Protein AF-A0A2D4VWS1-F1 (afdb_monomer_lite)

Sequence (118 aa):
MTISALLNELADIFAADVAIETHARAALQSAALQSAAHQQISGHVDRQPAPAGYPAPPPAPLVSIMTASDALPVCQHLLQLPLDWSPLTTSSHPLFIKHSQPTVHIELVRPGGLVHAD

Secondary structure (DSSP, 8-state):
--HHHHHHHHHHH--SSSHHHHHHHHHHHHHHHHHHHHHH--SS-------TT-SPPPPHHHHHHHTSTT--HHHHHHHTS----PBP-S---HHHHHHHTT-B---SBSTTSSB---

Structure (mmCIF, N/CA/C/O backbone):
data_AF-A0A2D4VWS1-F1
#
_entry.id   AF-A0A2D4VWS1-F1
#
loop_
_atom_site.group_PDB
_atom_site.id
_atom_site.type_symbol
_atom_site.label_atom_id
_atom_site.label_alt_id
_atom_site.label_comp_id
_atom_site.label_asym_id
_atom_site.label_entity_id
_atom_site.label_seq_id
_atom_site.pdbx_PDB_ins_code
_atom_site.Cartn_x
_atom_site.Cartn_y
_atom_site.Cartn_z
_atom_site.occupancy
_atom_site.B_iso_or_equiv
_atom_site.auth_seq_id
_atom_site.auth_comp_id
_atom_site.auth_asym_id
_atom_site.auth_atom_id
_atom_site.pdbx_PDB_model_num
ATOM 1 N N . MET A 1 1 ? -2.282 -10.061 8.111 1.00 83.69 1 MET A N 1
ATOM 2 C CA . MET A 1 1 ? -1.474 -10.266 6.884 1.00 83.69 1 MET A CA 1
ATOM 3 C C . MET A 1 1 ? -0.015 -9.976 7.213 1.00 83.69 1 MET A C 1
ATOM 5 O O . MET A 1 1 ? 0.217 -9.111 8.046 1.00 83.69 1 MET A O 1
ATOM 9 N N . THR A 1 2 ? 0.953 -10.689 6.633 1.00 89.31 2 THR A N 1
ATOM 10 C CA . THR A 1 2 ? 2.390 -10.367 6.777 1.00 89.31 2 THR A CA 1
ATOM 11 C C . THR A 1 2 ? 2.893 -9.620 5.540 1.00 89.31 2 THR A C 1
ATOM 13 O O . THR A 1 2 ? 2.239 -9.642 4.500 1.00 89.31 2 THR A O 1
ATOM 16 N N . ILE A 1 3 ? 4.069 -8.988 5.624 1.00 87.69 3 ILE A N 1
ATOM 17 C CA . ILE A 1 3 ? 4.724 -8.361 4.461 1.00 87.69 3 ILE A CA 1
ATOM 18 C C . ILE A 1 3 ? 5.001 -9.388 3.360 1.00 87.69 3 ILE A C 1
ATOM 20 O O . ILE A 1 3 ? 4.702 -9.134 2.202 1.00 87.69 3 ILE A O 1
ATOM 24 N N . SER A 1 4 ? 5.499 -10.574 3.723 1.00 90.38 4 SER A N 1
ATOM 25 C CA . SER A 1 4 ? 5.736 -11.662 2.765 1.00 90.38 4 SER A CA 1
ATOM 26 C C . SER A 1 4 ? 4.442 -12.090 2.056 1.00 90.38 4 SER A C 1
ATOM 28 O O . SER A 1 4 ? 4.434 -12.253 0.840 1.00 90.38 4 SER A O 1
ATOM 30 N N . ALA A 1 5 ? 3.324 -12.184 2.789 1.00 91.44 5 ALA A N 1
ATOM 31 C CA . ALA A 1 5 ? 2.023 -12.494 2.195 1.00 91.44 5 ALA A CA 1
ATOM 32 C C . ALA A 1 5 ? 1.554 -11.401 1.219 1.00 91.44 5 ALA A C 1
ATOM 34 O O . ALA A 1 5 ? 1.150 -11.727 0.110 1.00 91.44 5 ALA A O 1
AT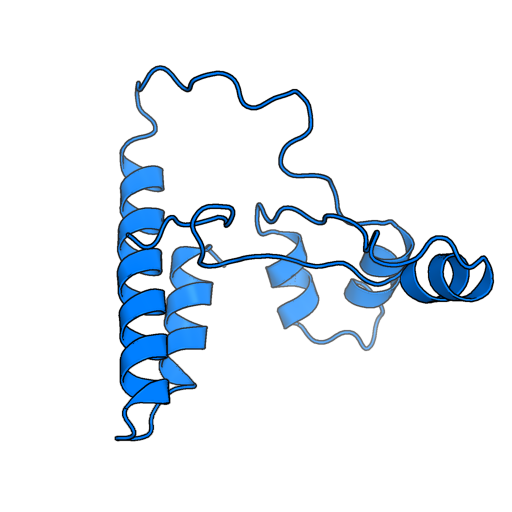OM 35 N N . LEU A 1 6 ? 1.674 -10.118 1.591 1.00 91.69 6 LEU A N 1
ATOM 36 C CA . LEU A 1 6 ? 1.350 -8.999 0.697 1.00 91.69 6 LEU A CA 1
ATOM 37 C C . LEU A 1 6 ? 2.188 -9.037 -0.590 1.00 91.69 6 LEU A C 1
ATOM 39 O O . LEU A 1 6 ? 1.654 -8.839 -1.674 1.00 91.69 6 LEU A O 1
ATOM 43 N N . LEU A 1 7 ? 3.495 -9.283 -0.479 1.00 92.50 7 LEU A N 1
ATOM 44 C CA . LEU A 1 7 ? 4.396 -9.318 -1.633 1.00 92.50 7 LEU A CA 1
ATOM 45 C C . LEU A 1 7 ? 4.068 -10.473 -2.591 1.00 92.50 7 LEU A C 1
ATOM 47 O O . LEU A 1 7 ? 4.121 -10.273 -3.800 1.00 92.50 7 LEU A O 1
ATOM 51 N N . ASN A 1 8 ? 3.686 -11.644 -2.072 1.00 93.38 8 ASN A N 1
ATOM 52 C CA . ASN A 1 8 ? 3.245 -12.766 -2.907 1.00 93.38 8 ASN A CA 1
ATOM 53 C C . ASN A 1 8 ? 1.916 -12.468 -3.617 1.00 93.38 8 ASN A C 1
ATOM 55 O O . ASN A 1 8 ? 1.826 -12.666 -4.822 1.00 93.38 8 ASN A O 1
ATOM 59 N N . GLU A 1 9 ? 0.930 -11.908 -2.909 1.00 93.56 9 GLU A N 1
ATOM 60 C CA . GLU A 1 9 ? -0.345 -11.480 -3.512 1.00 93.56 9 GLU A CA 1
ATOM 61 C C . GLU A 1 9 ? -0.120 -10.444 -4.628 1.00 93.56 9 GLU A C 1
ATOM 63 O O . GLU A 1 9 ? -0.735 -10.513 -5.688 1.00 93.56 9 GLU A O 1
ATOM 68 N N . LEU A 1 10 ? 0.811 -9.501 -4.433 1.00 92.94 10 LEU A N 1
ATOM 69 C CA . LEU A 1 10 ? 1.199 -8.551 -5.480 1.00 92.94 10 LEU A CA 1
ATOM 70 C C . LEU A 1 10 ? 1.904 -9.238 -6.656 1.00 92.94 10 LEU A C 1
ATOM 72 O O . LEU A 1 10 ? 1.692 -8.841 -7.799 1.00 92.94 10 LEU A O 1
ATOM 76 N N . ALA A 1 11 ? 2.739 -10.248 -6.400 1.00 93.56 11 ALA A N 1
ATOM 77 C CA . ALA A 1 11 ? 3.433 -10.990 -7.450 1.00 93.56 11 ALA A CA 1
ATOM 78 C C . ALA A 1 11 ? 2.442 -11.713 -8.376 1.00 93.56 11 ALA A C 1
ATOM 80 O O . ALA A 1 11 ? 2.651 -11.736 -9.591 1.00 93.56 11 ALA A O 1
ATOM 81 N N . ASP A 1 12 ? 1.343 -12.225 -7.822 1.00 94.62 12 ASP A N 1
ATOM 82 C CA . ASP A 1 12 ? 0.300 -12.929 -8.574 1.00 94.62 12 ASP A CA 1
ATOM 83 C C . ASP A 1 12 ? -0.473 -12.013 -9.543 1.00 94.62 12 ASP A C 1
ATOM 85 O O . ASP A 1 12 ? -1.034 -12.493 -10.529 1.00 94.62 12 ASP A O 1
ATOM 89 N N . ILE A 1 13 ? -0.453 -10.689 -9.328 1.00 94.56 13 ILE A N 1
ATOM 90 C CA . ILE A 1 13 ? -1.041 -9.706 -10.257 1.00 94.56 13 ILE A CA 1
ATOM 91 C C . ILE A 1 13 ? -0.243 -9.639 -11.568 1.00 94.56 13 ILE A C 1
ATOM 93 O O . ILE A 1 13 ? -0.825 -9.476 -12.641 1.00 94.56 13 ILE A O 1
ATOM 97 N N . PHE A 1 14 ? 1.083 -9.776 -11.500 1.00 92.38 14 PHE A N 1
ATOM 98 C CA . PHE A 1 14 ? 1.981 -9.679 -12.654 1.00 92.38 14 PHE A CA 1
ATOM 99 C C . PHE A 1 14 ? 2.049 -11.006 -13.409 1.00 92.38 14 PHE A C 1
ATOM 101 O O . PHE A 1 14 ? 3.111 -11.624 -13.449 1.00 92.38 14 PHE A O 1
ATOM 108 N N . ALA A 1 15 ? 0.924 -11.484 -13.948 1.00 89.31 15 ALA A N 1
ATOM 109 C CA . ALA A 1 15 ? 0.749 -12.839 -14.479 1.00 89.31 15 ALA A CA 1
ATOM 110 C C . ALA A 1 15 ? 1.173 -13.032 -15.951 1.00 89.31 15 ALA A C 1
ATOM 112 O O . ALA A 1 15 ? 1.381 -14.176 -16.373 1.00 89.31 15 ALA A O 1
ATOM 113 N N . ALA A 1 16 ? 1.335 -11.964 -16.733 1.00 90.88 16 ALA A N 1
ATOM 114 C CA . ALA A 1 16 ? 1.609 -12.077 -18.162 1.00 90.88 16 ALA A CA 1
ATOM 115 C C . ALA A 1 16 ? 3.064 -12.475 -1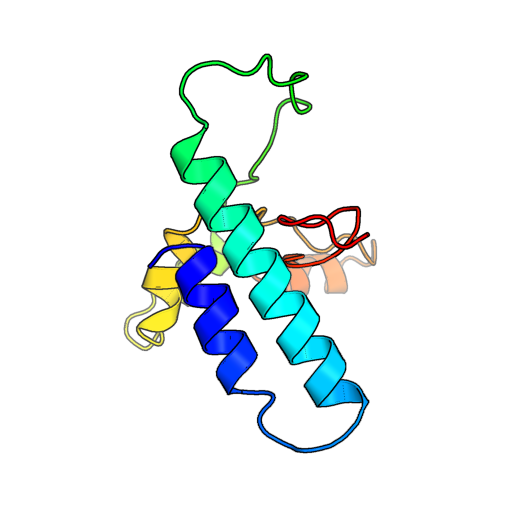8.467 1.00 90.88 16 ALA A C 1
ATOM 117 O O . ALA A 1 16 ? 3.999 -12.144 -17.736 1.00 90.88 16 ALA A O 1
ATOM 118 N N . ASP A 1 17 ? 3.255 -13.154 -19.600 1.00 90.62 17 ASP A N 1
ATOM 119 C CA . ASP A 1 17 ? 4.569 -13.537 -20.130 1.00 90.62 17 ASP A CA 1
ATOM 120 C C . ASP A 1 17 ? 5.191 -12.387 -20.938 1.00 90.62 17 ASP A C 1
ATOM 122 O O . ASP A 1 17 ? 5.429 -12.460 -22.144 1.00 90.62 17 ASP A O 1
ATOM 126 N N . VAL A 1 18 ? 5.371 -11.253 -20.264 1.00 95.19 18 VAL A N 1
ATOM 127 C CA . VAL A 1 18 ? 6.102 -10.097 -20.786 1.00 95.19 18 VAL A CA 1
ATOM 128 C C . VAL A 1 18 ? 7.241 -9.758 -19.836 1.00 95.19 18 VAL A C 1
ATOM 130 O O . VAL A 1 18 ? 7.133 -9.924 -18.619 1.00 95.19 18 VAL A O 1
ATOM 133 N N . ALA A 1 19 ? 8.349 -9.263 -20.392 1.00 92.44 19 ALA A N 1
ATOM 134 C CA . ALA A 1 19 ? 9.595 -9.076 -19.649 1.00 92.44 19 ALA A CA 1
ATOM 135 C C . ALA A 1 19 ? 9.428 -8.210 -18.386 1.00 92.44 19 ALA A C 1
ATOM 137 O O . ALA A 1 19 ? 9.986 -8.535 -17.340 1.00 92.44 19 ALA A O 1
ATOM 138 N N . ILE A 1 20 ? 8.630 -7.138 -18.467 1.00 90.44 20 ILE A N 1
ATOM 139 C CA . ILE A 1 20 ? 8.396 -6.230 -17.336 1.00 90.44 20 ILE A CA 1
ATOM 140 C C . ILE A 1 20 ? 7.642 -6.909 -16.187 1.00 90.44 20 ILE A C 1
ATOM 142 O O . ILE A 1 20 ? 8.025 -6.751 -15.031 1.00 90.44 20 ILE A O 1
ATOM 146 N N . GLU A 1 21 ? 6.619 -7.708 -16.493 1.00 94.38 21 GLU A N 1
ATOM 147 C CA . GLU A 1 21 ? 5.836 -8.419 -15.479 1.00 94.38 21 GLU A CA 1
ATOM 148 C C . GLU A 1 21 ? 6.626 -9.577 -14.877 1.00 94.38 21 GLU A C 1
ATOM 150 O O . GLU A 1 21 ? 6.624 -9.758 -13.663 1.00 94.38 21 GLU A O 1
ATOM 155 N N . THR A 1 22 ? 7.386 -10.300 -15.701 1.00 92.56 22 THR A N 1
ATOM 156 C CA . THR A 1 22 ? 8.281 -11.365 -15.227 1.00 92.56 22 THR A CA 1
ATOM 157 C C . THR A 1 22 ? 9.311 -10.816 -14.242 1.00 92.56 22 THR A C 1
ATOM 159 O O . THR A 1 22 ? 9.534 -11.400 -13.181 1.00 92.56 22 THR A O 1
ATOM 162 N N . HIS A 1 23 ? 9.912 -9.665 -14.559 1.00 90.38 23 HIS A N 1
ATOM 163 C CA . HIS A 1 23 ? 10.876 -9.013 -13.679 1.00 90.38 23 HIS A CA 1
ATOM 164 C C . HIS A 1 23 ? 10.226 -8.521 -12.378 1.00 90.38 23 HIS A C 1
ATOM 166 O O . HIS A 1 23 ? 10.752 -8.787 -11.297 1.00 90.38 23 HIS A O 1
ATOM 172 N N . ALA A 1 24 ? 9.063 -7.864 -12.462 1.00 90.75 24 ALA A N 1
ATOM 173 C CA . ALA A 1 24 ? 8.323 -7.404 -11.287 1.00 90.75 24 ALA A CA 1
ATOM 174 C C . ALA A 1 24 ? 7.936 -8.570 -10.362 1.00 90.75 24 ALA A C 1
ATOM 176 O O . ALA A 1 24 ? 8.169 -8.505 -9.153 1.00 90.75 24 ALA A O 1
ATOM 177 N N . ARG A 1 25 ? 7.422 -9.667 -10.932 1.00 93.44 25 ARG A N 1
ATOM 178 C CA . ARG A 1 25 ? 7.079 -10.890 -10.196 1.00 93.44 25 ARG A CA 1
ATOM 179 C C . ARG A 1 25 ? 8.297 -11.471 -9.481 1.00 93.44 25 ARG A C 1
ATOM 181 O O . ARG A 1 25 ? 8.226 -11.735 -8.284 1.00 93.44 25 ARG A O 1
ATOM 188 N N . ALA A 1 26 ? 9.419 -11.627 -10.186 1.00 90.44 26 ALA A N 1
ATOM 189 C CA . ALA A 1 26 ? 10.647 -12.170 -9.609 1.00 90.44 26 ALA A CA 1
ATOM 190 C C . ALA A 1 26 ? 11.186 -11.296 -8.462 1.00 90.44 26 ALA A C 1
ATOM 192 O O . ALA A 1 26 ? 11.574 -11.821 -7.416 1.00 90.44 26 ALA A O 1
ATOM 193 N N . ALA A 1 27 ? 11.160 -9.968 -8.622 1.00 89.25 27 ALA A N 1
ATOM 194 C CA . ALA A 1 27 ? 11.581 -9.031 -7.584 1.00 89.25 27 ALA A CA 1
ATOM 195 C C . ALA A 1 27 ? 10.696 -9.130 -6.328 1.00 89.25 27 ALA A C 1
ATOM 197 O O . ALA A 1 27 ? 11.214 -9.203 -5.213 1.00 89.25 27 ALA A O 1
ATOM 198 N N . LEU A 1 28 ? 9.372 -9.206 -6.497 1.00 91.75 28 LEU A N 1
ATOM 199 C CA . LEU A 1 28 ? 8.420 -9.359 -5.391 1.00 91.75 28 LEU A CA 1
ATOM 200 C C . LEU A 1 28 ? 8.575 -10.703 -4.668 1.00 91.75 28 LEU A C 1
ATOM 202 O O . LEU A 1 28 ? 8.574 -10.732 -3.439 1.00 91.75 28 LEU A O 1
ATOM 206 N N . GLN A 1 29 ? 8.769 -11.801 -5.403 1.00 92.06 29 GLN A N 1
ATOM 207 C CA . GLN A 1 29 ? 8.991 -13.132 -4.824 1.00 92.06 29 GLN A CA 1
ATOM 208 C C . GLN A 1 29 ? 10.315 -13.212 -4.054 1.00 92.06 29 GLN A C 1
ATOM 210 O O . GLN A 1 29 ? 10.352 -13.730 -2.935 1.00 92.06 29 GLN A O 1
ATOM 215 N N . SER A 1 30 ? 11.392 -12.651 -4.614 1.00 88.44 30 SER A N 1
ATOM 216 C CA . SER A 1 30 ? 12.678 -12.527 -3.917 1.00 88.44 30 SER A CA 1
ATOM 217 C C . SER A 1 30 ? 12.515 -11.724 -2.624 1.00 88.44 30 SER A C 1
ATOM 219 O O . SER A 1 30 ? 12.917 -12.167 -1.543 1.00 88.44 30 SER A O 1
ATOM 221 N N . ALA A 1 31 ? 11.813 -10.591 -2.703 1.00 86.69 31 ALA A N 1
ATOM 222 C CA . ALA A 1 31 ? 11.554 -9.747 -1.551 1.00 86.69 31 ALA A CA 1
ATOM 223 C C . ALA A 1 31 ? 10.689 -10.441 -0.478 1.00 86.69 31 ALA A C 1
ATOM 225 O O . ALA A 1 31 ? 10.925 -10.288 0.727 1.00 86.69 31 ALA A O 1
ATOM 226 N N . ALA A 1 32 ? 9.706 -11.243 -0.897 1.00 88.69 32 ALA A N 1
ATOM 227 C CA . ALA A 1 32 ? 8.856 -12.024 -0.004 1.00 88.69 32 ALA A CA 1
ATOM 228 C C . ALA A 1 32 ? 9.662 -13.075 0.771 1.00 88.69 32 ALA A C 1
ATOM 230 O O . ALA A 1 32 ? 9.431 -13.254 1.974 1.00 88.69 32 ALA A O 1
ATOM 231 N N . LEU A 1 33 ? 10.624 -13.727 0.108 1.00 86.62 33 LEU A N 1
ATOM 232 C CA . LEU A 1 33 ? 11.524 -14.705 0.719 1.00 86.62 33 LEU A CA 1
ATOM 233 C C . LEU A 1 33 ? 12.464 -14.043 1.734 1.00 86.62 33 LEU A C 1
ATOM 235 O O . LEU A 1 33 ? 12.569 -14.505 2.871 1.00 86.62 33 LEU A O 1
ATOM 239 N N . GLN A 1 34 ? 13.093 -12.926 1.361 1.00 83.44 34 GLN A N 1
ATOM 240 C CA . GLN A 1 34 ? 13.964 -12.165 2.262 1.00 83.44 34 GLN A CA 1
ATOM 241 C C . GLN A 1 34 ? 13.203 -11.645 3.490 1.00 83.44 34 GLN A C 1
ATOM 243 O O . GLN A 1 34 ? 13.708 -11.725 4.612 1.00 83.44 34 GLN A O 1
ATOM 248 N N . SER A 1 35 ? 11.974 -11.154 3.301 1.00 78.06 35 SER A N 1
ATOM 249 C CA . SER A 1 35 ? 11.114 -10.690 4.398 1.00 78.06 35 SER A CA 1
ATOM 250 C C . SER A 1 35 ? 10.750 -11.815 5.365 1.00 78.06 35 SER A C 1
ATOM 252 O O . SER A 1 35 ? 10.733 -11.603 6.576 1.00 78.06 35 SER A O 1
ATOM 254 N N . ALA A 1 36 ? 10.466 -13.015 4.847 1.00 79.44 36 ALA A N 1
ATOM 255 C CA . ALA A 1 36 ? 10.181 -14.187 5.670 1.00 79.44 36 ALA A CA 1
ATOM 256 C C . ALA A 1 36 ? 11.422 -14.633 6.463 1.00 79.44 36 ALA A C 1
ATOM 258 O O . ALA A 1 36 ? 11.326 -14.872 7.666 1.00 79.44 36 ALA A O 1
ATOM 259 N N . ALA A 1 37 ? 12.598 -14.650 5.827 1.00 70.88 37 ALA A N 1
ATOM 260 C CA . ALA A 1 37 ? 13.857 -15.019 6.475 1.00 70.88 37 ALA A CA 1
ATOM 261 C C . ALA A 1 37 ? 14.241 -14.054 7.615 1.00 70.88 37 ALA A C 1
ATOM 263 O O . ALA A 1 37 ? 14.615 -14.497 8.703 1.00 70.88 37 ALA A O 1
ATOM 264 N N . HIS A 1 38 ? 14.074 -12.740 7.424 1.00 64.19 38 HIS A N 1
ATOM 265 C CA . HIS A 1 38 ? 14.333 -11.745 8.475 1.00 64.19 38 HIS A CA 1
ATOM 266 C C . HIS A 1 38 ? 13.396 -11.885 9.685 1.00 64.19 38 HIS A C 1
ATOM 268 O O . HIS A 1 38 ? 13.808 -11.597 10.809 1.00 64.19 38 HIS A O 1
ATOM 274 N N . GLN A 1 39 ? 12.162 -12.366 9.496 1.00 57.84 39 GLN A N 1
ATOM 275 C CA . GLN A 1 39 ? 11.256 -12.663 10.614 1.00 57.84 39 GLN A CA 1
ATOM 276 C C . GLN A 1 39 ? 11.692 -13.900 11.417 1.00 57.84 39 GLN A C 1
ATOM 278 O O . GLN A 1 39 ? 11.383 -13.987 12.603 1.00 57.84 39 GLN A O 1
ATOM 283 N N . GLN A 1 40 ? 12.443 -14.828 10.812 1.00 49.66 40 GLN A N 1
ATOM 284 C CA . GLN A 1 40 ? 12.947 -16.035 11.481 1.00 49.66 40 GLN A CA 1
ATOM 285 C C . GLN A 1 40 ? 14.284 -15.816 12.215 1.00 49.66 40 GLN A C 1
ATOM 287 O O . GLN A 1 40 ? 14.560 -16.518 13.184 1.00 49.66 40 GLN A O 1
ATOM 292 N N . ILE A 1 41 ? 15.094 -14.833 11.800 1.00 44.53 41 ILE A N 1
ATOM 293 C CA . ILE A 1 41 ? 16.439 -14.556 12.354 1.00 44.53 41 ILE A CA 1
ATOM 294 C C . ILE A 1 41 ? 16.405 -13.505 13.486 1.00 44.53 41 ILE A C 1
ATOM 296 O O . ILE A 1 41 ? 17.431 -13.149 14.058 1.00 44.53 41 ILE A O 1
ATOM 300 N N . SER A 1 42 ? 15.223 -13.045 13.915 1.00 45.66 42 SER A N 1
ATOM 301 C CA . SER A 1 42 ? 15.079 -12.105 15.041 1.00 45.66 42 SER A CA 1
ATOM 302 C C . SER A 1 42 ? 15.335 -12.743 16.427 1.00 45.66 42 SER A C 1
ATOM 304 O O . SER A 1 42 ? 14.703 -12.377 17.417 1.00 45.66 42 SER A O 1
ATOM 306 N N . GLY A 1 43 ? 16.282 -13.680 16.505 1.00 40.12 43 GLY A N 1
ATOM 307 C CA . GLY A 1 43 ? 17.067 -14.013 17.684 1.00 40.12 43 GLY A CA 1
ATOM 308 C C . GLY A 1 43 ? 18.523 -13.629 17.414 1.00 40.12 43 GLY A C 1
ATOM 309 O O . GLY A 1 43 ? 19.296 -14.453 16.949 1.00 40.12 43 GLY A O 1
ATOM 310 N N . HIS A 1 44 ? 18.880 -12.384 17.736 1.00 37.34 44 HIS A N 1
ATOM 311 C CA . HIS A 1 44 ? 20.258 -11.884 17.819 1.00 37.34 44 HIS A CA 1
ATOM 312 C C . HIS A 1 44 ? 20.993 -11.617 16.486 1.00 37.34 44 HIS A C 1
ATOM 314 O O . HIS A 1 44 ? 21.834 -12.391 16.043 1.00 37.34 44 HIS A O 1
ATOM 320 N N . VAL A 1 45 ? 20.754 -10.439 15.901 1.00 38.00 45 VAL A N 1
ATOM 321 C CA . VAL A 1 45 ? 21.746 -9.751 15.058 1.00 38.00 45 VAL A CA 1
ATOM 322 C C . VAL A 1 45 ? 21.773 -8.291 15.495 1.00 38.00 45 VAL A C 1
ATOM 324 O O . VAL A 1 45 ? 20.715 -7.665 15.595 1.00 38.00 45 VAL A O 1
ATOM 327 N N . ASP A 1 46 ? 22.968 -7.779 15.796 1.00 35.81 46 ASP A N 1
ATOM 328 C CA . ASP A 1 46 ? 23.230 -6.370 16.089 1.00 35.81 46 ASP A CA 1
ATOM 329 C C . ASP A 1 46 ? 22.686 -5.495 14.957 1.00 35.81 46 ASP A C 1
ATOM 331 O O . ASP A 1 46 ? 23.281 -5.329 13.891 1.00 35.81 46 ASP A O 1
ATOM 335 N N . ARG A 1 47 ? 21.491 -4.954 15.189 1.00 42.66 47 ARG A N 1
ATOM 336 C CA . ARG A 1 47 ? 20.858 -3.976 14.320 1.00 42.66 47 ARG A CA 1
ATOM 337 C C . ARG A 1 47 ? 21.633 -2.680 14.494 1.00 42.66 47 ARG A C 1
ATOM 339 O O . ARG A 1 47 ? 21.550 -2.059 15.552 1.00 42.66 47 ARG A O 1
ATOM 346 N N . GLN A 1 48 ? 22.346 -2.252 13.456 1.00 37.66 48 GLN A N 1
ATOM 347 C CA . GLN A 1 48 ? 22.784 -0.863 13.358 1.00 37.66 48 GLN A CA 1
ATOM 348 C C . GLN A 1 48 ? 21.552 0.018 13.628 1.00 37.66 48 GLN A C 1
ATOM 350 O O . GLN A 1 48 ? 20.534 -0.181 12.954 1.00 37.66 48 GLN A O 1
ATOM 355 N N . PRO A 1 49 ? 21.562 0.889 14.654 1.00 36.53 49 PRO A N 1
ATOM 356 C CA . PRO A 1 49 ? 20.350 1.569 15.073 1.00 36.53 49 PRO A CA 1
ATOM 357 C C . PRO A 1 49 ? 19.853 2.415 13.907 1.00 36.53 49 PRO A C 1
ATOM 359 O O . PRO A 1 49 ? 20.531 3.338 13.456 1.00 36.53 49 PRO A O 1
ATOM 362 N N . ALA A 1 50 ? 18.673 2.062 13.392 1.00 44.06 50 ALA A N 1
ATOM 363 C CA . ALA A 1 50 ? 17.955 2.925 12.476 1.00 44.06 50 ALA A CA 1
ATOM 364 C C . ALA A 1 50 ? 17.796 4.292 13.167 1.00 44.06 50 ALA A C 1
ATOM 366 O O . ALA A 1 50 ? 17.520 4.321 14.374 1.00 44.06 50 ALA A O 1
ATOM 367 N N . PRO A 1 51 ? 17.996 5.417 12.457 1.00 42.09 51 PRO A N 1
ATOM 368 C CA . PRO A 1 51 ? 17.752 6.731 13.035 1.00 42.09 51 PRO A CA 1
ATOM 369 C C . PRO A 1 51 ? 16.339 6.761 13.632 1.00 42.09 51 PRO A C 1
ATOM 371 O O . PRO A 1 51 ? 15.404 6.197 13.061 1.00 42.09 51 PRO A O 1
ATOM 374 N N . ALA A 1 52 ? 16.210 7.353 14.820 1.00 41.28 52 ALA A N 1
ATOM 375 C CA . ALA A 1 52 ? 14.968 7.382 15.585 1.00 41.28 52 ALA A CA 1
ATOM 376 C C . ALA A 1 52 ? 13.796 7.850 14.702 1.00 41.28 52 ALA A C 1
ATOM 378 O O . ALA A 1 52 ? 13.795 8.994 14.254 1.00 41.28 52 ALA A O 1
ATOM 379 N N . GLY A 1 53 ? 12.819 6.973 14.436 1.00 47.28 53 GLY A N 1
ATOM 380 C CA . GLY A 1 53 ? 11.638 7.334 13.638 1.00 47.28 53 GLY A CA 1
ATOM 381 C C . GLY A 1 53 ? 11.065 6.281 12.686 1.00 47.28 53 GLY A C 1
ATOM 382 O O . GLY A 1 53 ? 10.079 6.593 12.033 1.00 47.28 53 GLY A O 1
ATOM 383 N N . TYR A 1 54 ? 11.616 5.064 12.604 1.00 55.34 54 TYR A N 1
ATOM 384 C CA . TYR A 1 54 ? 11.084 4.014 11.721 1.00 55.34 54 TYR A CA 1
ATOM 385 C C . TYR A 1 54 ? 10.309 2.903 12.453 1.00 55.34 54 TYR A C 1
ATOM 387 O O . TYR A 1 54 ? 10.790 2.411 13.480 1.00 55.34 54 TYR A O 1
ATOM 395 N N . PRO A 1 55 ? 9.198 2.411 11.867 1.00 66.69 55 PRO A N 1
ATOM 396 C CA . PRO A 1 55 ? 8.443 3.042 10.777 1.00 66.69 55 PRO A CA 1
ATOM 397 C C . PRO A 1 55 ? 7.656 4.268 11.273 1.00 66.69 55 PRO A C 1
ATOM 399 O O . PRO A 1 55 ? 7.110 4.241 12.382 1.00 66.69 55 PRO A O 1
ATOM 402 N N . ALA A 1 56 ? 7.570 5.326 10.459 1.00 75.69 56 ALA A N 1
ATOM 403 C CA . ALA A 1 56 ? 6.712 6.465 10.777 1.00 75.69 56 ALA A CA 1
ATOM 404 C C . ALA A 1 56 ? 5.243 6.001 10.866 1.00 75.69 56 ALA A C 1
ATOM 406 O O . ALA A 1 56 ? 4.805 5.216 10.018 1.00 75.69 56 ALA A O 1
ATOM 407 N N . PRO A 1 57 ? 4.462 6.444 11.871 1.00 84.56 57 PRO A N 1
ATOM 408 C CA . PRO A 1 57 ? 3.064 6.046 11.991 1.00 84.56 57 PRO A CA 1
ATOM 409 C C . PRO A 1 57 ? 2.212 6.663 10.868 1.00 84.56 57 PRO A C 1
ATOM 411 O O . PRO A 1 57 ? 2.529 7.753 10.383 1.00 84.56 57 PRO A O 1
ATOM 414 N N . PRO A 1 58 ? 1.093 6.023 10.483 1.00 89.19 58 PRO A N 1
ATOM 415 C CA . PRO A 1 58 ? 0.203 6.559 9.462 1.00 89.19 58 PRO A CA 1
ATOM 416 C C . PRO A 1 58 ? -0.401 7.907 9.895 1.00 89.19 58 PRO A C 1
ATOM 418 O O . PRO A 1 58 ? -0.860 8.035 11.036 1.00 89.19 58 PRO A O 1
ATOM 421 N N . PRO A 1 59 ? -0.461 8.914 9.002 1.00 90.75 59 PRO A N 1
ATOM 422 C CA . PRO A 1 59 ? -1.094 10.194 9.303 1.00 90.75 59 PRO A CA 1
ATOM 423 C C . PRO A 1 59 ? -2.567 10.033 9.698 1.00 90.75 59 PRO A C 1
ATOM 425 O O . PRO A 1 59 ? -3.308 9.280 9.068 1.00 90.75 59 PRO A O 1
ATOM 428 N N . ALA A 1 60 ? -3.035 10.798 10.688 1.00 93.06 60 ALA A N 1
ATOM 429 C CA . ALA A 1 60 ? -4.425 10.725 11.153 1.00 93.06 60 ALA A CA 1
ATOM 430 C C . ALA A 1 60 ? -5.483 10.899 10.035 1.00 93.06 60 ALA A C 1
ATOM 432 O O . ALA A 1 60 ? -6.456 10.141 10.036 1.00 93.06 60 ALA A O 1
ATOM 433 N N . PRO A 1 61 ? -5.313 11.808 9.045 1.00 94.06 61 PRO A N 1
ATOM 434 C CA . PRO A 1 61 ? -6.244 11.906 7.918 1.00 94.06 61 PRO A CA 1
ATOM 435 C C . PRO A 1 61 ? -6.324 10.621 7.084 1.00 94.06 61 PRO A C 1
ATOM 437 O O . PRO A 1 61 ? -7.412 10.232 6.666 1.00 94.06 61 PRO A O 1
ATOM 440 N N . LEU A 1 62 ? -5.194 9.936 6.882 1.00 94.06 62 LEU A N 1
ATOM 441 C CA . LEU A 1 62 ? -5.147 8.655 6.176 1.00 94.06 62 LEU A CA 1
ATOM 442 C C . LEU A 1 62 ? -5.841 7.557 6.991 1.00 94.06 62 LEU A C 1
ATOM 444 O O . LEU A 1 62 ? -6.663 6.824 6.446 1.00 94.06 62 LEU A O 1
ATOM 448 N N . VAL A 1 63 ? -5.566 7.475 8.298 1.00 95.06 63 VAL A N 1
ATOM 449 C CA . VAL A 1 63 ? -6.218 6.500 9.192 1.00 95.06 63 VAL A CA 1
ATOM 450 C C . VAL A 1 63 ? -7.732 6.684 9.178 1.00 95.06 63 VAL A C 1
ATOM 452 O O . VAL A 1 63 ? -8.458 5.703 9.043 1.00 95.06 63 VAL A O 1
ATOM 455 N N . SER A 1 64 ? -8.216 7.927 9.252 1.00 96.50 64 SER A N 1
ATOM 456 C CA . SER A 1 64 ? -9.651 8.229 9.186 1.00 96.50 64 SER A CA 1
ATOM 457 C C . SER A 1 64 ? -10.305 7.710 7.904 1.00 96.50 64 SER A C 1
ATOM 459 O O . SER A 1 64 ? -11.442 7.254 7.956 1.00 96.50 64 SER A O 1
ATOM 461 N N . ILE A 1 65 ? -9.609 7.770 6.765 1.00 95.56 65 ILE A N 1
ATOM 462 C CA . ILE A 1 65 ? -10.108 7.244 5.48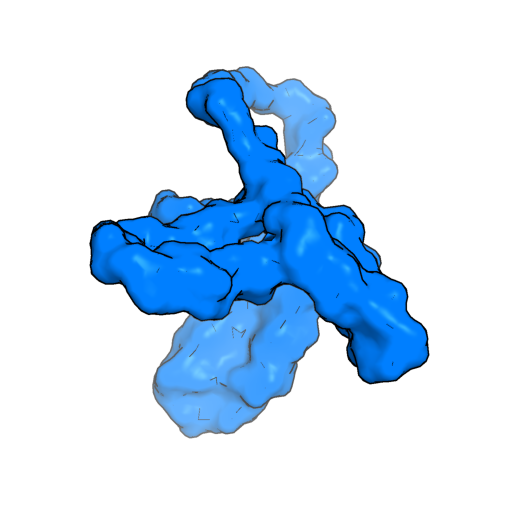7 1.00 95.56 65 ILE A CA 1
ATOM 463 C C . ILE A 1 65 ? -10.060 5.714 5.483 1.00 95.56 65 ILE A C 1
ATOM 465 O O . ILE A 1 65 ? -11.042 5.061 5.149 1.00 95.56 65 ILE A O 1
ATOM 469 N N . MET A 1 66 ? -8.939 5.128 5.905 1.00 96.19 66 MET A N 1
ATOM 470 C CA . MET A 1 66 ? -8.719 3.677 5.907 1.00 96.19 66 MET A CA 1
ATOM 471 C C . MET A 1 66 ? -9.569 2.918 6.943 1.00 96.19 66 MET A C 1
ATOM 473 O O . MET A 1 66 ? -9.614 1.689 6.909 1.00 96.19 66 MET A O 1
ATOM 477 N N . THR A 1 67 ? -10.230 3.632 7.858 1.00 96.94 67 THR A N 1
ATOM 478 C CA . THR A 1 67 ? -11.120 3.081 8.896 1.00 96.94 67 THR A CA 1
ATOM 479 C C . THR A 1 67 ? -12.577 3.526 8.751 1.00 96.94 67 THR A C 1
ATOM 481 O O . THR A 1 67 ? -13.397 3.200 9.610 1.00 96.94 67 THR A O 1
ATOM 484 N N . ALA A 1 68 ? -12.918 4.245 7.676 1.00 97.38 68 ALA A N 1
ATOM 485 C CA . ALA A 1 68 ? -14.292 4.638 7.382 1.00 97.38 68 ALA A CA 1
ATOM 486 C C . ALA A 1 68 ? -15.200 3.408 7.195 1.00 97.38 68 ALA A C 1
ATOM 488 O O . ALA A 1 68 ? -14.740 2.319 6.852 1.00 97.38 68 ALA A O 1
ATOM 489 N N . SER A 1 69 ? -16.507 3.570 7.412 1.00 97.12 69 SER A N 1
ATOM 490 C CA . SER A 1 69 ? -17.469 2.457 7.358 1.00 97.12 69 SER A CA 1
ATOM 491 C C . SER A 1 69 ? -17.582 1.792 5.983 1.00 97.12 69 SER A C 1
ATOM 493 O O . SER A 1 69 ? -18.007 0.645 5.894 1.00 97.12 69 SER A O 1
ATOM 495 N N . ASP A 1 70 ? -17.237 2.520 4.924 1.00 97.44 70 ASP A N 1
ATOM 496 C CA . ASP A 1 70 ? -17.224 2.080 3.529 1.00 97.44 70 ASP A CA 1
ATOM 497 C C . ASP A 1 70 ? -15.807 1.772 3.010 1.00 97.44 70 ASP A C 1
ATOM 499 O O . ASP A 1 70 ? -15.628 1.493 1.823 1.00 97.44 70 ASP A O 1
ATOM 503 N N . ALA A 1 71 ? -14.793 1.789 3.884 1.00 97.31 71 ALA A N 1
ATOM 504 C CA . ALA A 1 71 ? -13.433 1.420 3.516 1.00 97.31 71 ALA A CA 1
ATOM 505 C C . ALA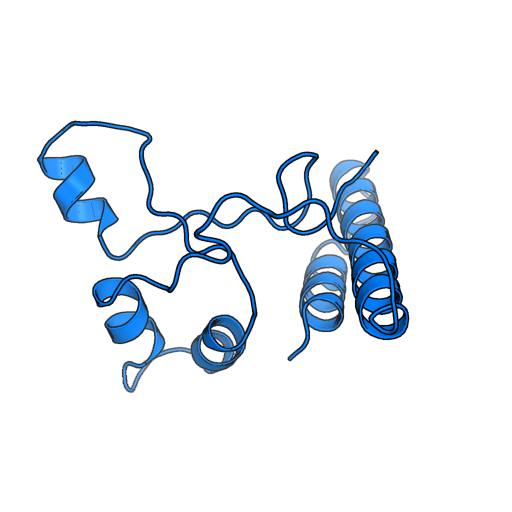 A 1 71 ? -13.346 -0.067 3.137 1.00 97.31 71 ALA A C 1
ATOM 507 O O . ALA A 1 71 ? -13.973 -0.939 3.744 1.00 97.31 71 ALA A O 1
ATOM 508 N N . LEU A 1 72 ? -12.512 -0.374 2.140 1.00 96.50 72 LEU A N 1
ATOM 509 C CA . LEU A 1 72 ? -12.275 -1.753 1.722 1.00 96.50 72 LEU A CA 1
ATOM 510 C C . LEU A 1 72 ? -11.592 -2.548 2.852 1.00 96.50 72 LEU A C 1
ATOM 512 O O . LEU A 1 72 ? -10.688 -2.017 3.500 1.00 96.50 72 LEU A O 1
ATOM 516 N N . PRO A 1 73 ? -11.910 -3.845 3.043 1.00 93.50 73 PRO A N 1
ATOM 517 C CA . PRO A 1 73 ? -11.299 -4.663 4.099 1.00 93.50 73 PRO A CA 1
ATOM 518 C C . PRO A 1 73 ? -9.761 -4.681 4.077 1.00 93.50 73 PRO A C 1
ATOM 520 O O . PRO A 1 73 ? -9.114 -4.769 5.120 1.00 93.50 73 PRO A O 1
ATOM 523 N N . VAL A 1 74 ? -9.157 -4.540 2.890 1.00 92.06 74 VAL A N 1
ATOM 524 C CA . VAL A 1 74 ? -7.698 -4.463 2.721 1.00 92.06 74 VAL A CA 1
ATOM 525 C C . VAL A 1 74 ? -7.073 -3.285 3.477 1.00 92.06 74 VAL A C 1
ATOM 527 O O . VAL A 1 74 ? -5.944 -3.403 3.946 1.00 92.06 74 VAL A O 1
ATOM 530 N N . CYS A 1 75 ? -7.796 -2.180 3.679 1.00 94.25 75 CYS A N 1
ATOM 531 C CA . CYS A 1 75 ? -7.292 -1.013 4.402 1.00 94.25 75 CYS A CA 1
ATOM 532 C C . CYS A 1 75 ? -6.932 -1.353 5.856 1.00 94.25 75 CYS A C 1
ATOM 534 O O . CYS A 1 75 ? -5.859 -0.978 6.329 1.00 94.25 75 CYS A O 1
ATOM 536 N N . GLN A 1 76 ? -7.770 -2.134 6.544 1.00 92.00 76 GLN A N 1
ATOM 537 C CA . GLN A 1 76 ? -7.472 -2.584 7.907 1.00 92.00 76 GLN A CA 1
ATOM 538 C C . GLN A 1 76 ? -6.244 -3.498 7.947 1.00 92.00 76 GLN A C 1
ATOM 540 O O . GLN A 1 76 ? -5.408 -3.365 8.839 1.00 92.00 76 GLN A O 1
ATOM 545 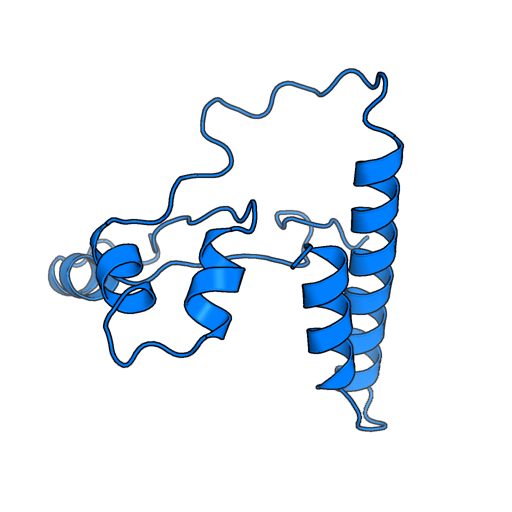N N . HIS A 1 77 ? -6.097 -4.393 6.964 1.00 91.19 77 HIS A N 1
ATOM 546 C CA . HIS A 1 77 ? -4.922 -5.258 6.871 1.00 91.19 77 HIS A CA 1
ATOM 547 C C . HIS A 1 77 ? -3.637 -4.470 6.609 1.00 91.19 77 HIS A C 1
ATOM 549 O O . HIS A 1 77 ? -2.607 -4.792 7.197 1.00 91.19 77 HIS A O 1
ATOM 555 N N . LEU A 1 78 ? -3.690 -3.439 5.761 1.00 91.44 78 LEU A N 1
ATOM 556 C CA . LEU A 1 78 ? -2.542 -2.583 5.468 1.00 91.44 78 LEU A CA 1
ATOM 557 C C . LEU A 1 78 ? -2.098 -1.787 6.702 1.00 91.44 78 LEU A C 1
ATOM 559 O O . LEU A 1 78 ? -0.906 -1.754 6.984 1.00 91.44 78 LEU A O 1
ATOM 563 N N . LEU A 1 79 ? -3.031 -1.221 7.479 1.00 91.75 79 LEU A N 1
ATOM 564 C CA . LEU A 1 79 ? -2.717 -0.468 8.707 1.00 91.75 79 LEU A CA 1
ATOM 565 C C . LEU A 1 79 ? -2.015 -1.305 9.791 1.00 91.75 79 LEU A C 1
ATOM 567 O O . LEU A 1 79 ? -1.384 -0.744 10.683 1.00 91.75 79 LEU A O 1
ATOM 571 N N . GLN A 1 80 ? -2.125 -2.633 9.733 1.00 89.69 80 GLN A N 1
ATOM 572 C CA . GLN A 1 80 ? -1.456 -3.548 10.664 1.00 89.69 80 GLN A CA 1
ATOM 573 C C . GLN A 1 80 ? -0.027 -3.905 10.239 1.00 89.69 80 GLN A C 1
ATOM 575 O O . GLN A 1 80 ? 0.703 -4.533 11.008 1.00 89.69 80 GLN A O 1
ATOM 580 N N . LEU A 1 81 ? 0.375 -3.559 9.014 1.00 87.00 81 LEU A N 1
ATOM 581 C CA . LEU A 1 81 ? 1.709 -3.856 8.516 1.00 87.00 81 LEU A CA 1
ATOM 582 C C . LEU A 1 81 ? 2.724 -2.813 9.009 1.00 87.00 81 LEU A C 1
ATOM 584 O O . LEU A 1 81 ? 2.401 -1.626 9.090 1.00 87.00 81 LEU A O 1
ATOM 588 N N . PRO A 1 82 ? 3.977 -3.225 9.279 1.00 83.62 82 PRO A N 1
ATOM 589 C CA . PRO A 1 82 ? 5.053 -2.324 9.685 1.00 83.62 82 PRO A CA 1
ATOM 590 C C . PRO A 1 82 ? 5.621 -1.564 8.471 1.00 83.62 82 PRO A C 1
ATOM 592 O O . PRO A 1 82 ? 6.786 -1.727 8.114 1.00 83.62 82 PRO A O 1
ATOM 595 N N . LEU A 1 83 ? 4.775 -0.785 7.796 1.00 85.12 83 LEU A N 1
ATOM 596 C CA . LEU A 1 83 ? 5.141 0.039 6.643 1.00 85.12 83 LEU A CA 1
ATOM 597 C C . LEU A 1 83 ? 5.620 1.411 7.107 1.00 85.12 83 LEU A C 1
ATOM 599 O O . LEU A 1 83 ? 5.100 1.943 8.083 1.00 85.12 83 LEU A O 1
ATOM 603 N N . ASP A 1 84 ? 6.577 1.995 6.391 1.00 84.75 84 ASP A N 1
ATOM 604 C CA . ASP A 1 84 ? 6.977 3.379 6.626 1.00 84.75 84 ASP A CA 1
ATOM 605 C C . ASP A 1 84 ? 5.980 4.339 5.965 1.00 84.75 84 ASP A C 1
ATOM 607 O O . ASP A 1 84 ? 5.987 4.525 4.748 1.00 84.75 84 ASP A O 1
ATOM 611 N N . TRP A 1 85 ? 5.088 4.929 6.763 1.00 87.12 85 TRP A N 1
ATOM 612 C CA . TRP A 1 85 ? 4.004 5.792 6.282 1.00 87.12 85 TRP A CA 1
ATOM 613 C C . TRP A 1 85 ? 4.474 7.233 6.042 1.00 87.12 85 TRP A C 1
ATOM 615 O O . TRP A 1 85 ? 3.868 8.198 6.516 1.00 87.12 85 TRP A O 1
ATOM 625 N N . SER A 1 86 ? 5.571 7.381 5.306 1.00 83.12 86 SER A N 1
ATOM 626 C CA . SER A 1 86 ? 6.212 8.669 5.064 1.00 83.12 86 SER A CA 1
ATOM 627 C C . SER A 1 86 ? 5.309 9.618 4.246 1.00 83.12 86 SER A C 1
ATOM 629 O O . SER A 1 86 ? 4.826 9.248 3.166 1.00 83.12 86 SER A O 1
ATOM 631 N N . PRO A 1 87 ? 5.065 10.858 4.723 1.00 81.56 87 PRO A N 1
ATOM 632 C CA . PRO A 1 87 ? 4.311 11.865 3.980 1.00 81.56 87 PRO A CA 1
ATOM 633 C C . PRO A 1 87 ? 4.995 12.265 2.670 1.00 81.56 87 PRO A C 1
ATOM 635 O O . PRO A 1 87 ? 6.220 12.244 2.548 1.00 81.56 87 PRO A O 1
ATOM 638 N N . LEU A 1 88 ? 4.204 12.728 1.703 1.00 84.12 88 LEU A N 1
ATOM 639 C CA . LEU A 1 88 ? 4.741 13.295 0.467 1.00 84.12 88 LEU A CA 1
ATOM 640 C C . LEU A 1 88 ? 5.426 14.646 0.718 1.00 84.12 88 LEU A C 1
ATOM 642 O O . LEU A 1 88 ? 4.798 15.597 1.185 1.00 84.12 88 LEU A O 1
ATOM 646 N N . THR A 1 89 ? 6.689 14.755 0.307 1.00 84.69 89 THR A N 1
ATOM 647 C CA . THR A 1 89 ? 7.516 15.973 0.426 1.00 84.69 89 THR A CA 1
ATOM 648 C C . THR A 1 89 ? 7.938 16.550 -0.929 1.00 84.69 89 THR A C 1
ATOM 650 O O . THR A 1 89 ? 8.808 17.412 -1.007 1.00 84.69 89 THR A O 1
ATOM 653 N N . THR A 1 90 ? 7.302 16.111 -2.018 1.00 85.25 90 THR A N 1
ATOM 654 C CA . THR A 1 90 ? 7.695 16.452 -3.397 1.00 85.25 90 THR A CA 1
ATOM 655 C C . THR A 1 90 ? 7.430 17.908 -3.789 1.00 85.25 90 THR A C 1
ATOM 657 O O . THR A 1 90 ? 7.879 18.345 -4.845 1.00 85.25 90 THR A O 1
ATOM 660 N N . SER A 1 91 ? 6.689 18.672 -2.982 1.00 90.00 91 SER A N 1
ATOM 661 C CA . SER A 1 91 ? 6.433 20.093 -3.221 1.00 90.00 91 SER A CA 1
ATOM 662 C C . SER A 1 91 ? 6.158 20.841 -1.918 1.00 90.00 91 SER A C 1
ATOM 664 O O . SER A 1 91 ? 5.503 20.327 -1.013 1.00 90.00 91 SER A O 1
ATOM 666 N N . SER A 1 92 ? 6.627 22.087 -1.850 1.00 91.75 92 SER A N 1
ATOM 667 C CA . SER A 1 92 ? 6.374 23.023 -0.749 1.00 91.75 92 SER A CA 1
ATOM 668 C C . SER A 1 92 ? 5.159 23.930 -0.993 1.00 91.75 92 SER A C 1
ATOM 670 O O . SER A 1 92 ? 4.861 24.799 -0.173 1.00 91.75 92 SER A O 1
ATOM 672 N N . HIS A 1 93 ? 4.445 23.759 -2.113 1.00 95.31 93 HIS A N 1
ATOM 673 C CA . HIS A 1 93 ? 3.302 24.605 -2.446 1.00 95.31 93 HIS A CA 1
ATOM 674 C C . HIS A 1 93 ? 2.157 24.408 -1.427 1.00 95.31 93 HIS A C 1
ATOM 676 O O . HIS A 1 93 ? 1.750 23.265 -1.201 1.00 95.31 93 HIS A O 1
ATOM 682 N N . PRO A 1 94 ? 1.551 25.474 -0.862 1.00 93.50 94 PRO A N 1
ATOM 683 C CA . PRO A 1 94 ? 0.548 25.342 0.202 1.00 93.50 94 PRO A CA 1
ATOM 684 C C . PRO A 1 94 ? -0.652 24.462 -0.168 1.00 93.50 94 PRO A C 1
ATOM 686 O O . PRO A 1 94 ? -1.115 23.658 0.637 1.00 93.50 94 PRO A O 1
ATOM 689 N N . LEU A 1 95 ? -1.136 24.575 -1.412 1.00 92.75 95 LEU A N 1
ATOM 690 C CA . LEU A 1 95 ? -2.208 23.708 -1.912 1.00 92.75 95 LEU A CA 1
ATOM 691 C C . LEU A 1 95 ? -1.778 22.239 -1.980 1.00 92.75 95 LEU A C 1
ATOM 693 O O . LEU A 1 95 ? -2.556 21.373 -1.601 1.00 92.75 95 LEU A O 1
ATOM 697 N N . PHE A 1 96 ? -0.545 21.953 -2.407 1.00 91.00 96 PHE A N 1
ATOM 698 C CA . PHE A 1 96 ? -0.045 20.582 -2.456 1.00 91.00 96 PHE A CA 1
ATOM 699 C C . PHE A 1 96 ? -0.017 19.972 -1.054 1.00 91.00 96 PHE A C 1
ATOM 701 O O . PHE A 1 96 ? -0.621 18.927 -0.844 1.00 91.00 96 PHE A O 1
ATOM 708 N N . ILE A 1 97 ? 0.575 20.678 -0.085 1.00 89.38 97 ILE A N 1
ATOM 709 C CA . ILE A 1 97 ? 0.650 20.239 1.318 1.00 89.38 97 ILE A CA 1
ATOM 710 C C . ILE A 1 97 ? -0.747 19.987 1.895 1.00 89.38 97 ILE A C 1
ATOM 712 O O . ILE A 1 97 ? -0.954 19.020 2.627 1.00 89.38 97 ILE A O 1
ATOM 716 N N . LYS A 1 98 ? -1.720 20.849 1.575 1.00 90.06 98 LYS A N 1
ATOM 717 C CA . LYS A 1 98 ? -3.106 20.689 2.028 1.00 90.06 98 LYS A CA 1
ATOM 718 C C . LYS A 1 98 ? -3.756 19.431 1.446 1.00 90.06 98 LYS A C 1
ATOM 720 O O . LYS A 1 98 ? -4.467 18.733 2.162 1.00 90.06 98 LYS A O 1
ATOM 725 N N . HIS A 1 99 ? -3.534 19.153 0.164 1.00 90.31 99 HIS A N 1
ATOM 726 C CA . HIS A 1 99 ? -4.148 18.017 -0.523 1.00 90.31 99 HIS A CA 1
ATOM 727 C C . HIS A 1 99 ? -3.410 16.691 -0.298 1.00 90.31 99 HIS A C 1
ATOM 729 O O . HIS A 1 99 ? -4.029 15.642 -0.439 1.00 90.31 99 HIS A O 1
ATOM 735 N N . SER A 1 100 ? -2.136 16.720 0.099 1.00 91.44 100 SER A N 1
ATOM 736 C CA . SER A 1 100 ? -1.336 15.520 0.365 1.00 91.44 100 SER A CA 1
ATOM 737 C C . SER A 1 100 ? -1.477 14.973 1.788 1.00 91.44 100 SER A C 1
ATOM 739 O O . SER A 1 100 ? -0.957 13.900 2.063 1.00 91.44 100 SER A O 1
ATOM 741 N N . GLN A 1 101 ? -2.206 15.648 2.687 1.00 89.00 101 GLN A N 1
ATOM 742 C CA . GLN A 1 101 ? -2.416 15.199 4.075 1.00 89.00 101 GLN A CA 1
ATOM 743 C C . GLN A 1 101 ? -2.897 13.737 4.218 1.00 89.00 101 GLN A C 1
ATOM 745 O O . GLN A 1 101 ? -2.384 13.033 5.087 1.00 89.00 101 GLN A O 1
ATOM 750 N N . PRO A 1 102 ? -3.854 13.241 3.406 1.00 91.25 102 PRO A N 1
ATOM 751 C CA . PRO A 1 102 ? -4.270 11.841 3.447 1.00 91.25 102 PRO A CA 1
ATOM 752 C C . PRO A 1 102 ? -3.448 10.937 2.516 1.00 91.25 102 PRO A C 1
ATOM 754 O O . PRO A 1 102 ? -3.906 9.856 2.167 1.00 91.25 102 PRO A O 1
ATOM 757 N N . THR A 1 103 ? -2.287 11.380 2.031 1.00 90.62 103 THR A N 1
ATOM 758 C CA . THR A 1 103 ? -1.485 10.642 1.050 1.00 90.62 103 THR A CA 1
ATOM 759 C C . THR A 1 103 ? -0.093 10.366 1.598 1.00 90.62 103 THR A C 1
ATOM 761 O O . THR A 1 103 ? 0.589 11.256 2.102 1.00 90.62 103 THR A 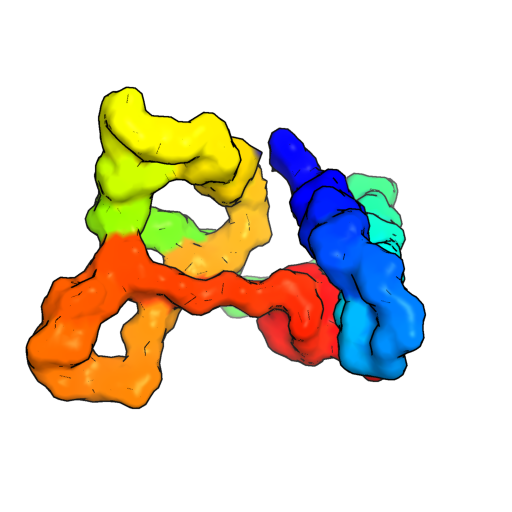O 1
ATOM 764 N N . VAL A 1 104 ? 0.344 9.122 1.452 1.00 90.50 104 VAL A N 1
ATOM 765 C CA . VAL A 1 104 ? 1.694 8.675 1.800 1.00 90.50 104 VAL A CA 1
ATOM 766 C C . VAL A 1 104 ? 2.340 8.004 0.599 1.00 90.50 104 VAL A C 1
ATOM 768 O O . VAL A 1 104 ? 1.649 7.570 -0.326 1.00 90.50 104 VAL A O 1
ATOM 771 N N . HIS A 1 105 ? 3.660 7.885 0.636 1.00 86.31 105 HIS A N 1
ATOM 772 C CA . HIS A 1 105 ? 4.400 7.041 -0.287 1.00 86.31 105 HIS A CA 1
ATOM 773 C C . HIS A 1 105 ? 5.074 5.920 0.499 1.00 86.31 105 HIS A C 1
ATOM 775 O O . HIS A 1 105 ? 5.792 6.188 1.457 1.00 86.31 105 HIS A O 1
ATOM 781 N N . ILE A 1 106 ? 4.847 4.677 0.077 1.00 85.81 106 ILE A N 1
ATOM 782 C CA . ILE A 1 106 ? 5.436 3.493 0.701 1.00 85.81 106 ILE A CA 1
ATOM 783 C C . ILE A 1 106 ? 6.250 2.771 -0.356 1.00 85.81 106 ILE A C 1
ATOM 785 O O . ILE A 1 106 ? 5.737 2.413 -1.416 1.00 85.81 106 ILE A O 1
ATOM 789 N N . GLU A 1 107 ? 7.517 2.535 -0.046 1.00 82.81 107 GLU A N 1
ATOM 790 C CA . GLU A 1 107 ? 8.422 1.801 -0.912 1.00 82.81 107 GLU A CA 1
ATOM 791 C C . GLU A 1 107 ? 8.605 0.362 -0.419 1.00 82.81 107 GLU A C 1
ATOM 793 O O . GLU A 1 107 ? 9.193 0.111 0.633 1.00 82.81 107 GLU A O 1
ATOM 798 N N . LEU A 1 108 ? 8.092 -0.599 -1.189 1.00 81.12 108 LEU A N 1
ATOM 799 C CA . LEU A 1 108 ? 8.147 -2.018 -0.828 1.00 81.12 108 LEU A CA 1
ATOM 800 C C . LEU A 1 108 ? 9.451 -2.694 -1.284 1.00 81.12 108 LEU A C 1
ATOM 802 O O . LEU A 1 108 ? 10.008 -3.489 -0.531 1.00 81.12 108 LEU A O 1
ATOM 806 N N . VAL A 1 109 ? 9.944 -2.368 -2.488 1.00 76.56 109 VAL A N 1
ATOM 807 C CA . VAL A 1 109 ? 11.114 -3.010 -3.119 1.00 76.56 109 VAL A CA 1
ATOM 808 C C . VAL A 1 109 ? 12.006 -1.957 -3.795 1.00 76.56 109 VAL A C 1
ATOM 810 O O . VAL A 1 109 ? 11.627 -1.421 -4.836 1.00 76.56 109 VAL A O 1
ATOM 813 N N . ARG A 1 110 ? 13.170 -1.651 -3.197 1.00 67.75 110 ARG A N 1
ATOM 814 C CA . ARG A 1 110 ? 14.281 -0.810 -3.725 1.00 67.75 110 ARG A CA 1
ATOM 815 C C . ARG A 1 110 ? 15.439 -0.833 -2.706 1.00 67.75 110 ARG A C 1
ATOM 817 O O . ARG A 1 110 ? 15.179 -1.124 -1.542 1.00 67.75 110 ARG A O 1
ATOM 824 N N . PRO A 1 111 ? 16.668 -0.413 -3.058 1.00 59.16 111 PRO A N 1
ATOM 825 C CA . PRO A 1 111 ? 17.721 -0.054 -2.100 1.00 59.16 111 PRO A CA 1
ATOM 826 C C . PRO A 1 111 ? 17.310 0.757 -0.852 1.00 59.16 111 PRO A C 1
ATOM 828 O O . PRO A 1 111 ? 17.979 0.654 0.165 1.00 59.16 111 PRO A O 1
ATOM 831 N N . GLY A 1 112 ? 16.254 1.582 -0.914 1.00 55.78 112 GLY A N 1
ATOM 832 C CA . GLY A 1 112 ? 15.720 2.333 0.237 1.00 55.78 112 GLY A CA 1
ATOM 833 C C . GLY A 1 112 ? 14.394 1.799 0.796 1.00 55.78 112 GLY A C 1
ATOM 834 O O . GLY A 1 112 ? 13.826 2.412 1.696 1.00 55.78 112 GLY A O 1
ATOM 835 N N . GLY A 1 113 ? 13.878 0.699 0.241 1.00 57.81 113 GLY A N 1
ATOM 836 C CA . GLY A 1 113 ? 12.582 0.120 0.582 1.00 57.81 113 GLY A CA 1
ATOM 837 C C . GLY A 1 113 ? 12.627 -0.863 1.743 1.00 57.81 113 GLY A C 1
ATOM 838 O O . GLY A 1 113 ? 13.680 -1.166 2.304 1.00 57.81 113 GLY A O 1
ATOM 839 N N . LEU A 1 114 ? 11.459 -1.417 2.073 1.00 62.00 114 LEU A N 1
ATOM 840 C CA . LEU A 1 114 ? 11.333 -2.427 3.127 1.00 62.00 114 LEU A CA 1
ATOM 841 C C . LEU A 1 114 ? 12.170 -3.687 2.844 1.00 62.00 114 LEU A C 1
ATOM 843 O O . LEU A 1 114 ? 12.597 -4.368 3.778 1.00 62.00 114 LEU A O 1
ATOM 847 N N . VAL A 1 115 ? 12.414 -3.977 1.564 1.00 59.84 115 VAL A N 1
ATOM 848 C CA . VAL A 1 115 ? 13.249 -5.084 1.109 1.00 59.84 115 VAL A CA 1
ATOM 849 C C . VAL A 1 115 ? 14.256 -4.604 0.067 1.00 59.84 115 VAL A C 1
ATOM 851 O O . VAL A 1 115 ? 13.892 -3.906 -0.884 1.00 59.84 115 VAL A O 1
ATOM 854 N N . HIS A 1 116 ? 15.521 -4.984 0.259 1.00 57.72 116 HIS A N 1
ATOM 855 C CA . HIS A 1 116 ? 16.623 -4.597 -0.616 1.00 57.72 116 HIS A CA 1
ATOM 856 C C . HIS A 1 116 ? 16.680 -5.562 -1.805 1.00 57.72 116 HIS A C 1
ATOM 858 O O . HIS A 1 116 ? 16.935 -6.753 -1.640 1.00 57.72 116 HIS A O 1
ATOM 864 N N . ALA A 1 117 ? 16.421 -5.045 -3.003 1.00 49.50 117 ALA A N 1
ATOM 865 C CA . ALA A 1 117 ? 16.746 -5.738 -4.242 1.00 49.50 117 ALA A CA 1
ATOM 866 C C . ALA A 1 117 ? 18.147 -5.286 -4.677 1.00 49.50 117 ALA A C 1
ATOM 868 O O . ALA A 1 117 ? 18.358 -4.079 -4.826 1.00 49.50 117 ALA A O 1
ATOM 869 N N . ASP A 1 118 ? 19.072 -6.242 -4.802 1.00 47.88 118 ASP A N 1
ATOM 870 C CA . ASP A 1 118 ? 20.427 -6.037 -5.337 1.00 47.88 118 ASP A CA 1
ATOM 871 C C . ASP A 1 118 ? 20.404 -5.679 -6.833 1.00 47.88 118 ASP A C 1
ATOM 873 O O . ASP A 1 118 ? 19.554 -6.240 -7.569 1.00 47.88 118 ASP A O 1
#

pLDDT: mean 80.69, std 18.04, range [35.81, 97.44]

Foldseek 3Di:
DALLVVLQVVLVVLPDPDPVSVVSNVQSNVQSVVRVVVVVPVPDDPPPDDPPQFQPQAQPLLVCQLPDPPHDPVSVVVNPYRWRFAFDPPDPDPVCVVVRRNPGDTAPEDCPHPGHDD

Radius of gyration: 16.37 Å; chains: 1; bounding box: 41×41×39 Å